Protein AF-A0A1U7YJV0-F1 (afdb_monomer)

Solvent-accessible surface area (backbone atoms only — not comparable to full-atom values): 5310 Å² total; per-residue (Å²): 136,91,82,52,44,37,37,36,37,39,36,38,44,75,93,78,98,66,93,70,93,66,77,74,62,44,78,46,96,89,69,43,27,39,31,72,79,49,75,50,80,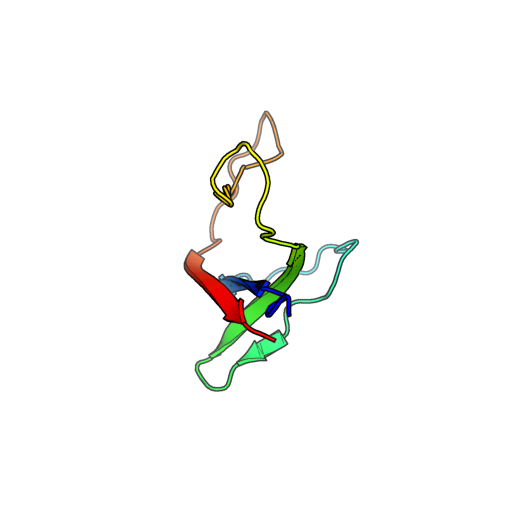59,55,98,50,99,71,82,43,77,82,89,85,84,90,76,86,91,56,97,86,59,84,87,74,78,72,50,68,85,53,76,47,78,44,76,101

Mean predicted aligned error: 10.52 Å

Radius of gyration: 15.21 Å; Cα contacts (8 Å, |Δi|>4): 104; chains: 1; bounding box: 40×38×29 Å

InterPro domains:
  IPR025886 Phloem protein 2-like [PF14299] (20-76)

pLDDT: mean 70.31, std 12.56, range [38.22, 91.62]

Secondary structure (DSSP, 8-state):
----EEEEEEEEB-------SSPPPEEPTTS-EEEEEEEEE----SSTT----------SS----S-B---EEEEE-

Organism: Nicotiana sylvestris (NCBI:txid4096)

Structure (mmCIF, N/CA/C/O backbone):
data_AF-A0A1U7YJV0-F1
#
_entry.id   AF-A0A1U7YJV0-F1
#
loop_
_atom_site.group_PDB
_atom_site.id
_atom_site.type_symbol
_atom_site.label_atom_id
_atom_site.label_alt_id
_atom_site.label_comp_id
_atom_site.label_asym_id
_atom_site.label_entity_id
_atom_site.label_seq_id
_atom_site.pdbx_PDB_ins_code
_atom_site.Cartn_x
_atom_site.Cartn_y
_atom_site.Cartn_z
_atom_site.occupancy
_atom_site.B_iso_or_equiv
_atom_site.auth_seq_id
_atom_site.auth_comp_id
_atom_site.auth_asym_id
_atom_site.auth_atom_id
_atom_site.pdbx_PDB_model_num
ATOM 1 N N . MET A 1 1 ? -16.710 13.601 18.188 1.00 38.22 1 MET A N 1
ATOM 2 C CA . MET A 1 1 ? -16.808 12.170 17.833 1.00 38.22 1 MET A CA 1
ATOM 3 C C . MET A 1 1 ? -15.851 11.970 16.673 1.00 38.22 1 MET A C 1
ATOM 5 O O . MET A 1 1 ? -16.153 12.469 15.604 1.00 38.22 1 MET A O 1
ATOM 9 N N 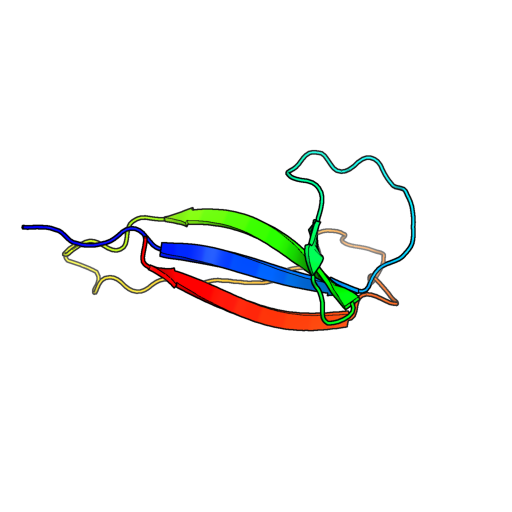. ALA A 1 2 ? -14.671 11.394 16.908 1.00 43.25 2 ALA A N 1
ATOM 10 C CA . ALA A 1 2 ? -13.668 11.186 15.864 1.00 43.25 2 ALA A CA 1
ATOM 11 C C . ALA A 1 2 ? -13.755 9.731 15.378 1.00 43.25 2 ALA A C 1
ATOM 13 O O . ALA A 1 2 ? -13.498 8.808 16.147 1.00 43.25 2 ALA A O 1
ATOM 14 N N . LEU A 1 3 ? -14.178 9.558 14.128 1.00 48.31 3 LEU A N 1
ATOM 15 C CA . LEU A 1 3 ? -14.064 8.352 13.298 1.00 48.31 3 LEU A CA 1
ATOM 16 C C . LEU A 1 3 ? -13.111 8.793 12.167 1.00 48.31 3 LEU A C 1
ATOM 18 O O . LEU A 1 3 ? -13.313 9.879 11.642 1.00 48.31 3 LEU A O 1
ATOM 22 N N . ASN A 1 4 ? -12.054 8.113 11.737 1.00 52.34 4 ASN A N 1
ATOM 23 C CA . ASN A 1 4 ? -11.699 6.710 11.823 1.00 52.34 4 ASN A CA 1
ATOM 24 C C . ASN A 1 4 ? -10.193 6.540 11.569 1.00 52.34 4 ASN A C 1
ATOM 26 O O . ASN A 1 4 ? -9.530 7.403 10.994 1.00 52.34 4 ASN A O 1
ATOM 30 N N . GLN A 1 5 ? -9.672 5.391 11.989 1.00 54.88 5 GLN A N 1
ATOM 31 C CA . GLN A 1 5 ? -8.335 4.905 11.648 1.00 54.88 5 GLN A CA 1
ATOM 32 C C . GLN A 1 5 ? -8.329 4.422 10.192 1.00 54.88 5 GLN A C 1
ATOM 34 O O . GLN A 1 5 ? -9.348 3.915 9.721 1.00 54.88 5 GLN A O 1
ATOM 39 N N . GLN A 1 6 ? -7.207 4.559 9.478 1.00 58.22 6 GLN A N 1
ATOM 40 C CA . GLN A 1 6 ? -7.090 4.060 8.107 1.00 58.22 6 GLN A CA 1
ATOM 41 C C . GLN A 1 6 ? -5.813 3.228 7.926 1.00 58.22 6 GLN A C 1
ATOM 43 O O . GLN A 1 6 ? -4.713 3.634 8.307 1.00 58.22 6 GLN A O 1
ATOM 48 N N . MET A 1 7 ? -5.993 2.024 7.386 1.00 62.78 7 MET A N 1
ATOM 49 C CA . MET A 1 7 ? -4.978 0.980 7.263 1.00 62.78 7 MET A CA 1
ATOM 50 C C . MET A 1 7 ? -4.422 0.955 5.841 1.00 62.78 7 MET A C 1
ATOM 52 O O . MET A 1 7 ? -5.198 0.933 4.881 1.00 62.78 7 MET A O 1
ATOM 56 N N . GLN A 1 8 ? -3.094 0.978 5.704 1.00 64.19 8 GLN A N 1
ATOM 57 C CA . GLN A 1 8 ? -2.415 0.979 4.404 1.00 64.19 8 GLN A CA 1
ATOM 58 C C . GLN A 1 8 ? -2.029 -0.438 3.976 1.00 64.19 8 GLN A C 1
ATOM 60 O O . GLN A 1 8 ? -1.263 -1.114 4.670 1.00 64.19 8 GLN A O 1
ATOM 65 N N . TRP A 1 9 ? -2.492 -0.840 2.794 1.00 66.62 9 TRP A N 1
ATOM 66 C CA . TRP A 1 9 ? -2.155 -2.113 2.161 1.00 66.62 9 TRP A CA 1
ATOM 67 C C . TRP A 1 9 ? -1.426 -1.898 0.840 1.00 66.62 9 TRP A C 1
ATOM 69 O O . TRP A 1 9 ? -1.802 -1.037 0.044 1.00 66.62 9 TRP A O 1
ATOM 79 N N . LEU A 1 10 ? -0.393 -2.702 0.596 1.0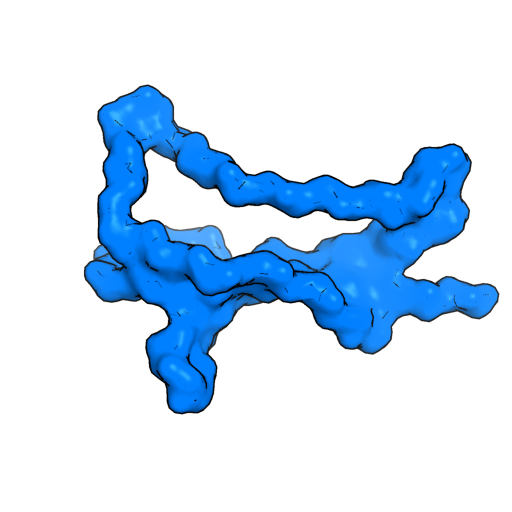0 67.38 10 LEU A N 1
ATOM 80 C CA . LEU A 1 10 ? 0.352 -2.720 -0.660 1.00 67.38 10 LEU A CA 1
ATOM 81 C C . LEU A 1 10 ? 0.271 -4.105 -1.302 1.00 67.38 10 LEU A C 1
ATOM 83 O O . LEU A 1 10 ? 0.555 -5.113 -0.650 1.00 67.38 10 LEU A O 1
ATOM 87 N N . PHE A 1 11 ? -0.060 -4.142 -2.593 1.00 73.12 11 PHE A N 1
ATOM 88 C CA . PHE A 1 11 ? -0.082 -5.377 -3.376 1.00 73.12 11 PHE A CA 1
ATOM 89 C C . PHE A 1 11 ? 1.269 -5.636 -4.029 1.00 73.12 11 PHE A C 1
ATOM 91 O O . PHE A 1 11 ? 1.834 -4.750 -4.668 1.00 73.12 11 PHE A O 1
ATOM 98 N N . LEU A 1 12 ? 1.776 -6.856 -3.892 1.00 68.75 12 LEU A N 1
ATOM 99 C CA . LEU A 1 12 ? 3.092 -7.269 -4.355 1.00 68.75 12 LEU A CA 1
ATOM 100 C C . LEU A 1 12 ? 2.988 -8.572 -5.151 1.00 68.75 12 LEU A C 1
ATOM 102 O O . LEU A 1 12 ? 2.277 -9.503 -4.778 1.00 68.75 12 LEU A O 1
ATOM 106 N N . GLN A 1 13 ? 3.787 -8.681 -6.204 1.00 53.91 13 GLN A N 1
ATOM 107 C CA . GLN A 1 13 ? 4.192 -9.961 -6.774 1.00 53.91 13 GLN A CA 1
ATOM 108 C C . GLN A 1 13 ? 5.717 -10.034 -6.710 1.00 53.91 13 GLN A C 1
ATOM 110 O O . GLN A 1 13 ? 6.401 -9.292 -7.415 1.00 53.91 13 GLN A O 1
ATOM 115 N N . GLN A 1 14 ? 6.259 -10.902 -5.849 1.00 60.25 14 GLN A N 1
ATOM 116 C CA . GLN A 1 14 ? 7.686 -11.223 -5.844 1.00 60.25 14 GLN A CA 1
ATOM 117 C C . GLN A 1 14 ? 7.945 -12.606 -5.240 1.00 60.25 14 GLN A C 1
ATOM 119 O O . GLN A 1 14 ? 7.511 -12.912 -4.133 1.00 60.25 14 GLN A O 1
ATOM 124 N N . GLU A 1 15 ? 8.718 -13.424 -5.947 1.00 52.72 15 GLU A N 1
ATOM 125 C CA . GLU A 1 15 ? 9.198 -14.716 -5.473 1.00 52.72 15 GLU A CA 1
ATOM 126 C C . GLU A 1 15 ? 10.709 -14.595 -5.256 1.00 52.72 15 GLU A C 1
ATOM 128 O O . GLU A 1 15 ? 11.460 -14.560 -6.223 1.00 52.72 15 GLU A 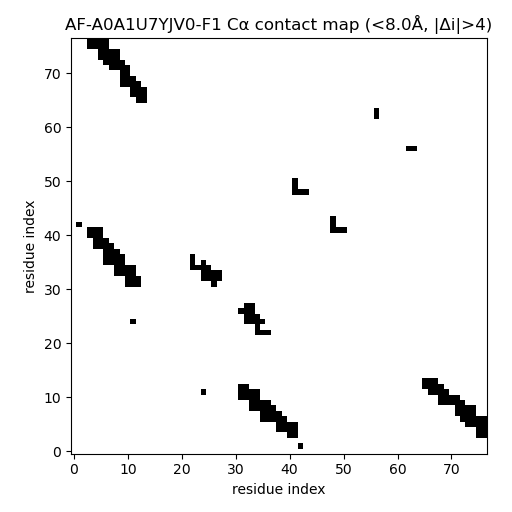O 1
ATOM 133 N N . ARG A 1 16 ? 11.155 -14.424 -3.999 1.00 53.19 16 ARG A N 1
ATOM 134 C CA . ARG A 1 16 ? 12.482 -14.832 -3.486 1.00 53.19 16 ARG A CA 1
ATOM 135 C C . ARG A 1 16 ? 12.612 -14.567 -1.983 1.00 53.19 16 ARG A C 1
ATOM 137 O O . ARG A 1 16 ? 12.391 -13.461 -1.501 1.00 53.19 16 ARG A O 1
ATOM 144 N N . ARG A 1 17 ? 13.028 -15.611 -1.257 1.00 50.09 17 ARG A N 1
ATOM 145 C CA . ARG A 1 17 ? 13.273 -15.624 0.193 1.00 50.09 17 ARG A CA 1
ATOM 146 C C . ARG A 1 17 ? 14.461 -14.726 0.555 1.00 50.09 17 ARG A C 1
ATOM 148 O O . ARG A 1 17 ? 15.607 -15.071 0.287 1.00 50.09 17 ARG A O 1
ATOM 155 N N . GLY A 1 18 ? 14.174 -13.605 1.200 1.00 48.31 18 GLY A N 1
ATOM 156 C CA . GLY A 1 18 ? 15.113 -12.817 1.993 1.00 48.31 18 GLY A CA 1
ATOM 157 C C . GLY A 1 18 ? 14.431 -12.468 3.312 1.00 48.31 18 GLY A C 1
ATOM 158 O O . GLY A 1 18 ? 13.217 -12.286 3.333 1.00 48.31 18 GLY A O 1
ATOM 159 N N . ILE A 1 19 ? 15.182 -12.446 4.415 1.00 46.53 19 ILE A N 1
ATOM 160 C CA . ILE A 1 19 ? 14.642 -12.223 5.763 1.00 46.53 19 ILE A CA 1
ATOM 161 C C . ILE A 1 19 ? 14.033 -10.815 5.826 1.00 46.53 19 ILE A C 1
ATOM 163 O O . ILE A 1 19 ? 14.753 -9.822 5.910 1.00 46.53 19 ILE A O 1
ATOM 167 N N . LEU A 1 20 ? 12.704 -10.729 5.755 1.00 49.34 20 LEU A N 1
ATOM 168 C CA . LEU A 1 20 ? 11.963 -9.486 5.932 1.00 49.34 20 LEU A CA 1
ATOM 169 C C . LEU A 1 20 ? 11.867 -9.200 7.437 1.00 49.34 20 LEU A C 1
ATOM 171 O O . LEU A 1 20 ? 11.272 -9.975 8.180 1.00 49.34 20 LEU A O 1
ATOM 175 N N . LYS A 1 21 ? 12.448 -8.090 7.907 1.00 51.41 21 LYS A N 1
ATOM 176 C CA . LYS A 1 21 ? 12.049 -7.494 9.190 1.00 51.41 21 LYS A CA 1
ATOM 177 C C . LYS A 1 21 ? 10.759 -6.706 8.935 1.00 51.41 21 LYS A C 1
ATOM 179 O O . LYS A 1 21 ? 10.829 -5.595 8.423 1.00 51.41 21 LYS A O 1
ATOM 184 N N . GLY A 1 22 ? 9.603 -7.308 9.218 1.00 61.59 22 GLY A N 1
ATOM 185 C CA . GLY A 1 22 ? 8.269 -6.732 8.992 1.00 61.59 22 GLY A CA 1
ATOM 186 C C . GLY A 1 22 ? 7.176 -7.808 8.937 1.00 61.59 22 GLY A C 1
ATOM 187 O O . GLY A 1 22 ? 7.492 -8.997 9.018 1.00 61.59 22 GLY A O 1
ATOM 188 N N . LYS A 1 23 ? 5.901 -7.409 8.802 1.00 69.75 23 LYS A N 1
ATOM 189 C CA . LYS A 1 23 ? 4.806 -8.355 8.512 1.00 69.75 23 LYS A CA 1
ATOM 190 C C . LYS A 1 23 ? 5.093 -9.057 7.180 1.00 69.75 23 LYS A C 1
ATOM 192 O O . LYS A 1 23 ? 5.509 -8.419 6.212 1.00 69.75 23 LYS A O 1
ATOM 197 N N . LEU A 1 24 ? 4.919 -10.378 7.149 1.00 77.44 24 LEU A N 1
ATOM 198 C CA . LEU A 1 24 ? 5.051 -11.142 5.912 1.00 77.44 24 LEU A CA 1
ATOM 199 C C . LEU A 1 24 ? 3.843 -10.848 5.013 1.00 77.44 24 LEU A C 1
ATOM 201 O O . LEU A 1 24 ? 2.732 -10.775 5.535 1.00 77.44 24 LEU A O 1
ATOM 205 N N . PRO A 1 25 ? 4.036 -10.693 3.693 1.00 82.06 25 PRO A N 1
ATOM 206 C CA . PRO A 1 25 ? 2.916 -10.547 2.777 1.00 82.06 25 PRO A CA 1
ATOM 207 C C . PRO A 1 25 ? 2.014 -11.788 2.804 1.00 82.06 25 PRO A C 1
ATOM 209 O O . PRO A 1 25 ? 2.509 -12.917 2.753 1.00 82.06 25 PRO A O 1
ATOM 212 N N . GLU A 1 26 ? 0.702 -11.583 2.840 1.00 86.44 26 GLU A N 1
ATOM 213 C CA . GLU A 1 26 ? -0.302 -12.644 2.799 1.00 86.44 26 GLU A CA 1
ATOM 214 C C . GLU A 1 26 ? -0.834 -12.832 1.382 1.00 86.44 26 GLU A C 1
ATOM 216 O O . GLU A 1 26 ? -1.048 -11.872 0.645 1.00 86.44 26 GLU A O 1
ATOM 221 N N . LYS A 1 27 ? -1.045 -14.085 0.974 1.00 87.94 27 LYS A N 1
ATOM 222 C CA . LYS A 1 27 ? -1.570 -14.387 -0.358 1.00 87.94 27 LYS A CA 1
ATOM 223 C C . LYS A 1 27 ? -3.089 -14.233 -0.383 1.00 87.94 27 LYS A C 1
ATOM 225 O O . LYS A 1 27 ? -3.794 -14.898 0.371 1.00 87.94 27 LYS A O 1
ATOM 230 N N . ARG A 1 28 ? -3.581 -13.423 -1.314 1.00 85.56 28 ARG A N 1
ATOM 231 C CA . ARG A 1 28 ? -5.001 -13.233 -1.621 1.00 85.56 28 ARG A CA 1
ATOM 232 C C . ARG A 1 28 ? -5.550 -14.340 -2.517 1.00 85.56 28 ARG A C 1
ATOM 234 O O . ARG A 1 28 ? -4.814 -15.095 -3.157 1.00 85.56 28 ARG A O 1
ATOM 241 N N . THR A 1 29 ? -6.876 -14.389 -2.611 1.00 91.62 29 THR A N 1
ATOM 242 C CA . THR A 1 29 ? -7.615 -15.315 -3.485 1.00 91.62 29 THR A CA 1
ATOM 243 C C . THR A 1 29 ? -7.353 -15.077 -4.974 1.00 91.62 29 THR A C 1
ATOM 245 O O . THR A 1 29 ? -7.381 -16.026 -5.751 1.00 91.62 29 THR A O 1
ATOM 248 N N . ASP A 1 30 ? -7.041 -13.839 -5.363 1.00 85.31 30 ASP A N 1
ATOM 249 C CA . ASP A 1 30 ? -6.670 -13.441 -6.729 1.00 85.31 30 ASP A CA 1
ATOM 250 C C . ASP A 1 30 ? -5.197 -13.739 -7.079 1.00 85.31 30 ASP A C 1
ATOM 252 O O . ASP A 1 30 ? -4.760 -13.507 -8.205 1.00 85.31 30 ASP A O 1
ATOM 256 N N . GLY A 1 31 ? -4.430 -14.291 -6.134 1.00 86.62 31 GLY A N 1
ATOM 257 C CA . GLY A 1 31 ? -3.041 -14.694 -6.329 1.00 86.62 31 GLY A CA 1
ATOM 258 C C . GLY A 1 31 ? -2.001 -13.615 -6.029 1.00 86.62 31 GLY A C 1
ATOM 259 O O . GLY A 1 31 ? -0.813 -13.948 -6.026 1.00 86.62 31 GLY A O 1
ATOM 260 N N . TRP A 1 32 ? -2.408 -12.380 -5.723 1.00 88.19 32 TRP A N 1
ATOM 261 C CA . TRP A 1 32 ? -1.498 -11.317 -5.285 1.00 88.19 32 TRP A CA 1
ATOM 262 C C . TRP A 1 32 ? -1.063 -11.506 -3.833 1.00 88.19 32 TRP A C 1
ATOM 264 O O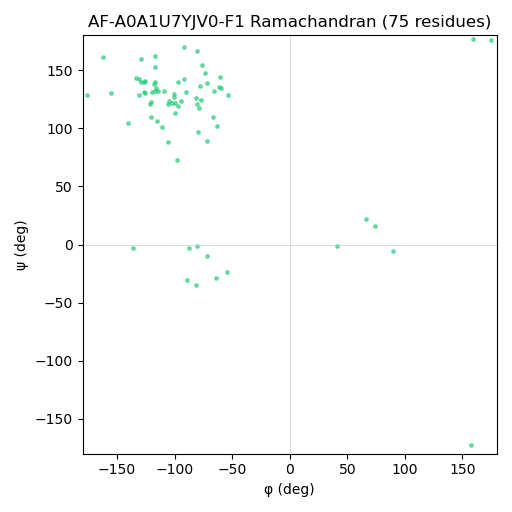 . TRP A 1 32 ? -1.765 -12.127 -3.035 1.00 88.19 32 TRP A O 1
ATOM 274 N N . LEU A 1 33 ? 0.100 -10.962 -3.479 1.00 86.81 33 LEU A N 1
ATOM 275 C CA . LEU A 1 33 ? 0.490 -10.805 -2.083 1.00 86.81 33 LEU A CA 1
ATOM 276 C C . LEU A 1 33 ? 0.046 -9.431 -1.587 1.00 86.81 33 LEU A C 1
ATOM 278 O O . LEU A 1 33 ? 0.137 -8.453 -2.320 1.00 86.81 33 LEU A O 1
ATOM 282 N N . GLU A 1 34 ? -0.395 -9.347 -0.345 1.00 86.12 34 GLU A N 1
ATOM 283 C CA . GLU A 1 34 ? -0.834 -8.120 0.307 1.00 86.12 34 GLU A CA 1
ATOM 284 C C . GLU A 1 34 ? -0.049 -7.939 1.608 1.00 86.12 34 GLU A C 1
ATOM 286 O O . GLU A 1 34 ? 0.102 -8.878 2.387 1.00 86.12 34 GLU A O 1
ATOM 291 N N . VAL A 1 35 ? 0.514 -6.750 1.828 1.00 84.31 35 VAL A N 1
ATOM 292 C CA . VAL A 1 35 ? 1.272 -6.428 3.044 1.00 84.31 35 VAL A CA 1
ATOM 293 C C . VAL A 1 35 ? 0.729 -5.172 3.706 1.00 84.31 35 VAL A C 1
ATOM 295 O O . VAL A 1 35 ? 0.520 -4.152 3.046 1.00 84.31 35 VAL A O 1
ATOM 298 N N . GLU A 1 36 ? 0.498 -5.257 5.015 1.00 83.12 36 GLU A N 1
ATOM 299 C CA . GLU A 1 36 ? 0.090 -4.118 5.833 1.00 83.12 36 GLU A CA 1
ATOM 300 C C . GLU A 1 36 ? 1.332 -3.302 6.164 1.00 83.12 36 GLU A C 1
ATOM 302 O O . GLU A 1 36 ? 2.278 -3.816 6.772 1.00 83.12 36 GLU A O 1
ATOM 307 N N . ILE A 1 37 ? 1.334 -2.037 5.757 1.00 79.56 37 ILE A N 1
ATOM 308 C CA . ILE A 1 37 ? 2.461 -1.135 6.010 1.00 79.56 37 ILE A CA 1
ATOM 309 C C . ILE A 1 37 ? 2.288 -0.420 7.355 1.00 79.56 37 ILE A C 1
ATOM 311 O O . ILE A 1 37 ? 3.275 -0.159 8.042 1.00 79.56 37 ILE A O 1
ATOM 315 N N . GLY A 1 38 ? 1.044 -0.176 7.773 1.00 76.75 38 GLY A N 1
ATOM 316 C CA . GLY A 1 38 ? 0.725 0.343 9.098 1.00 76.75 38 GLY A CA 1
ATOM 317 C C . GLY A 1 38 ? -0.629 1.042 9.168 1.00 76.75 38 GLY A C 1
ATOM 318 O O . GLY A 1 38 ? -1.400 1.055 8.206 1.00 76.75 38 GLY A O 1
ATOM 319 N N . ASN A 1 39 ? -0.866 1.653 10.329 1.00 77.75 39 ASN A N 1
ATOM 320 C CA . ASN A 1 39 ? -2.047 2.450 10.638 1.00 77.75 39 ASN A CA 1
ATOM 321 C C . ASN A 1 39 ? -1.627 3.887 10.917 1.00 77.75 39 ASN A C 1
ATOM 323 O O . ASN A 1 39 ? -0.633 4.122 11.607 1.00 77.75 39 ASN A O 1
ATOM 327 N N . PHE A 1 40 ? -2.410 4.839 10.428 1.00 74.88 40 PHE A N 1
ATOM 328 C CA . PHE A 1 40 ? -2.235 6.251 10.745 1.00 74.88 40 PHE A CA 1
ATOM 329 C C . PHE A 1 40 ? -3.561 6.862 11.199 1.00 74.88 40 PHE A C 1
ATOM 331 O O . PHE A 1 40 ? -4.644 6.327 10.948 1.00 74.88 40 PHE A O 1
ATOM 338 N N . TYR A 1 41 ? -3.454 7.990 11.895 1.00 73.69 41 TYR A N 1
ATOM 339 C CA . TYR A 1 41 ? -4.590 8.805 12.292 1.00 73.69 41 TYR A CA 1
ATOM 340 C C . TYR A 1 41 ? -4.632 10.047 11.410 1.00 73.69 41 TYR A C 1
ATOM 342 O O . TYR A 1 41 ? -3.658 10.795 11.346 1.00 73.69 41 TYR A O 1
ATOM 350 N N . ASN A 1 42 ? -5.761 10.241 10.743 1.00 71.06 42 ASN A N 1
ATOM 351 C CA . ASN A 1 42 ? -6.082 11.452 10.010 1.00 71.06 42 ASN A CA 1
ATOM 352 C C . ASN A 1 42 ? -7.125 12.229 10.832 1.00 71.06 42 ASN A C 1
ATOM 354 O O . ASN A 1 42 ? -8.319 11.966 10.723 1.00 71.06 42 ASN A O 1
ATOM 358 N N . GLY A 1 43 ? -6.668 13.087 11.745 1.00 66.75 43 GLY A N 1
ATOM 359 C CA . GLY A 1 43 ? -7.549 13.904 12.584 1.00 66.75 43 GLY A CA 1
ATOM 360 C C . GLY A 1 43 ? -7.867 15.275 11.995 1.00 66.75 43 GLY A C 1
ATOM 361 O O . GLY A 1 43 ? -7.195 15.730 11.078 1.00 66.75 43 GLY A O 1
ATOM 362 N N . GLU A 1 44 ? -8.820 15.981 12.613 1.00 60.97 44 GLU A N 1
ATOM 363 C CA . GLU A 1 44 ? -9.005 17.428 12.427 1.00 60.97 44 GLU A CA 1
ATOM 364 C C . GLU A 1 44 ? -7.861 18.185 13.134 1.00 60.97 44 GLU A C 1
ATOM 366 O O . GLU A 1 44 ? -7.937 18.491 14.325 1.00 60.97 44 GLU A O 1
ATOM 371 N N . GLY A 1 45 ? -6.757 18.417 12.426 1.00 57.62 45 GLY A N 1
ATOM 372 C CA . GLY A 1 45 ? -5.680 19.334 12.817 1.00 57.62 45 GLY A CA 1
ATOM 373 C C . GLY A 1 45 ? -5.549 20.477 11.806 1.00 57.62 45 GLY A C 1
ATOM 374 O O . GLY A 1 45 ? -6.050 20.355 10.693 1.00 57.62 45 GLY A O 1
ATOM 375 N N . ASP A 1 46 ? -4.875 21.568 12.195 1.00 57.16 46 ASP A N 1
ATOM 376 C CA . ASP A 1 46 ? -4.746 22.834 11.430 1.00 57.16 46 ASP A CA 1
ATOM 377 C C . ASP A 1 46 ? -4.207 22.634 9.990 1.00 57.16 46 ASP A C 1
ATOM 379 O O . ASP A 1 46 ? -4.515 23.406 9.085 1.00 57.16 46 ASP A O 1
ATOM 383 N N . ASP A 1 47 ? -3.484 21.530 9.765 1.00 60.62 47 ASP A N 1
ATOM 384 C CA . ASP A 1 47 ? -3.010 21.053 8.464 1.00 60.62 47 ASP A CA 1
ATOM 385 C C . ASP A 1 47 ? -3.943 19.963 7.888 1.00 60.62 47 ASP A C 1
ATOM 387 O O . ASP A 1 47 ? -3.585 18.791 7.896 1.00 60.62 47 ASP A O 1
ATOM 391 N N . ASN A 1 48 ? -5.144 20.335 7.429 1.00 61.53 48 ASN A N 1
ATOM 392 C CA . ASN A 1 48 ? -6.069 19.639 6.499 1.00 61.53 48 ASN A CA 1
ATOM 393 C C . ASN A 1 48 ? -6.326 18.107 6.551 1.00 61.53 48 ASN A C 1
ATOM 395 O O . ASN A 1 48 ? -7.139 17.624 5.765 1.00 61.53 48 ASN A O 1
ATOM 399 N N . GLY A 1 49 ? -5.711 17.320 7.432 1.00 67.94 49 GLY A N 1
ATOM 400 C CA . GLY A 1 49 ? -5.869 15.867 7.447 1.00 67.94 49 GLY A CA 1
ATOM 401 C C . GLY A 1 49 ? -5.301 15.150 6.209 1.00 67.94 49 GLY A C 1
ATOM 402 O O . GLY A 1 49 ? -5.718 14.043 5.868 1.00 67.94 49 GLY A O 1
ATOM 403 N N . ASP A 1 50 ? -4.363 15.763 5.489 1.00 75.38 50 ASP A N 1
ATOM 404 C CA . ASP A 1 50 ? -3.810 15.157 4.277 1.00 75.38 50 ASP A CA 1
ATOM 405 C C . ASP A 1 50 ? -2.781 14.070 4.619 1.00 75.38 50 ASP A C 1
ATOM 407 O O . ASP A 1 50 ? -1.918 14.236 5.484 1.00 75.38 50 ASP A O 1
ATOM 411 N N . VAL A 1 51 ? -2.852 12.937 3.914 1.00 74.94 51 VAL A N 1
ATOM 412 C CA . VAL A 1 51 ? -1.946 11.803 4.126 1.00 74.94 51 VAL A CA 1
ATOM 413 C C . VAL A 1 51 ? -1.204 11.473 2.852 1.00 74.94 51 VAL A C 1
ATOM 415 O O . VAL A 1 51 ? -1.791 11.116 1.832 1.00 74.94 51 VAL A O 1
ATOM 418 N N . GLU A 1 52 ? 0.120 11.547 2.939 1.00 78.94 52 GLU A N 1
ATOM 419 C CA . GLU A 1 52 ? 1.010 11.205 1.845 1.00 78.94 52 GLU A CA 1
ATOM 420 C C . GLU A 1 52 ? 1.599 9.801 2.034 1.00 78.94 52 GLU A C 1
ATOM 422 O O . GLU A 1 52 ? 2.211 9.487 3.055 1.00 78.94 52 GLU A O 1
ATOM 427 N N . ALA A 1 53 ? 1.457 8.961 1.009 1.00 78.31 53 ALA A N 1
ATOM 428 C CA . ALA A 1 53 ? 2.117 7.664 0.927 1.00 78.31 53 ALA A CA 1
ATOM 429 C C . ALA A 1 53 ? 3.076 7.643 -0.268 1.00 78.31 53 ALA A C 1
ATOM 431 O O . ALA A 1 53 ? 2.707 8.011 -1.384 1.00 78.31 53 ALA A O 1
ATOM 432 N N . ARG A 1 54 ? 4.314 7.184 -0.046 1.00 77.00 54 ARG A N 1
ATOM 433 C CA . ARG A 1 54 ? 5.338 7.053 -1.092 1.00 77.00 54 ARG A CA 1
ATOM 434 C C . ARG A 1 54 ? 5.958 5.665 -1.081 1.00 77.00 54 ARG A C 1
ATOM 436 O O . ARG A 1 54 ? 6.294 5.128 -0.029 1.00 77.00 54 ARG A O 1
ATOM 443 N N . LEU A 1 55 ? 6.190 5.129 -2.275 1.00 78.19 55 LEU A N 1
ATOM 444 C CA . LEU A 1 55 ? 7.038 3.965 -2.494 1.00 78.19 55 LEU A CA 1
ATOM 445 C C . LEU A 1 55 ? 8.412 4.441 -2.971 1.00 78.19 55 LEU A C 1
ATOM 447 O O . LEU A 1 55 ? 8.519 5.097 -4.004 1.00 78.19 55 LEU A O 1
ATOM 451 N N . LEU A 1 56 ? 9.459 4.091 -2.231 1.00 76.6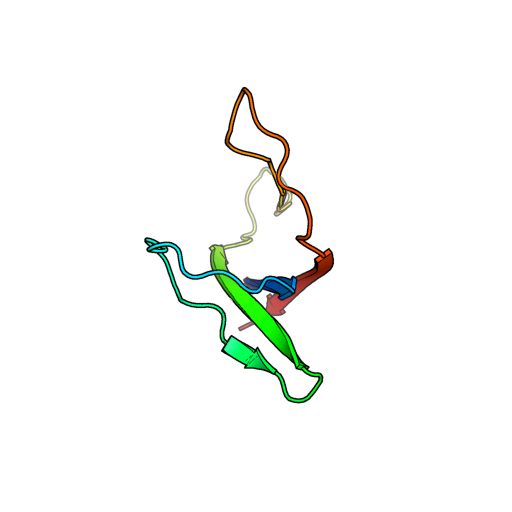2 56 LEU A N 1
ATOM 452 C CA . LEU A 1 56 ? 10.831 4.503 -2.516 1.00 76.62 56 LEU A CA 1
ATOM 453 C C . LEU A 1 56 ? 11.734 3.264 -2.583 1.00 76.62 56 LEU A C 1
ATOM 455 O O . LEU A 1 56 ? 11.598 2.349 -1.766 1.00 76.62 56 LEU A O 1
ATOM 459 N N . ASP A 1 57 ? 12.672 3.227 -3.534 1.00 74.94 57 ASP A N 1
ATOM 460 C CA . ASP A 1 57 ? 13.767 2.252 -3.476 1.00 74.94 57 ASP A CA 1
ATOM 461 C C . ASP A 1 57 ? 14.787 2.728 -2.436 1.00 74.94 57 ASP A C 1
ATOM 463 O O . ASP A 1 57 ? 15.287 3.849 -2.499 1.00 74.94 57 ASP A O 1
ATOM 467 N N . SER A 1 58 ? 15.083 1.881 -1.454 1.00 73.06 58 SER A N 1
ATOM 468 C CA . SER A 1 58 ? 15.984 2.208 -0.348 1.00 73.06 58 SER A CA 1
ATOM 469 C C . SER A 1 58 ? 17.456 1.918 -0.651 1.00 73.06 58 SER A C 1
ATOM 471 O O . SER A 1 58 ? 18.310 2.170 0.200 1.00 73.06 58 SER A O 1
ATOM 473 N N . ARG A 1 59 ? 17.785 1.361 -1.8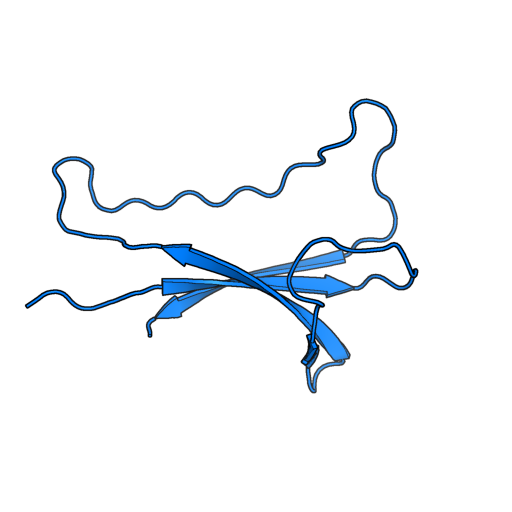28 1.00 70.19 59 ARG A N 1
ATOM 474 C CA . ARG A 1 59 ? 19.158 0.959 -2.170 1.00 70.19 59 ARG A CA 1
ATOM 475 C C . ARG A 1 59 ? 19.797 1.919 -3.179 1.00 70.19 59 ARG A C 1
ATOM 477 O O . ARG A 1 59 ? 19.323 1.999 -4.307 1.00 70.19 59 ARG A O 1
ATOM 484 N N . PRO A 1 60 ? 20.933 2.554 -2.838 1.00 64.69 60 PRO A N 1
ATOM 485 C CA . PRO A 1 60 ? 21.533 3.591 -3.679 1.00 64.69 60 PRO A CA 1
ATOM 486 C C . PRO A 1 60 ? 22.196 3.092 -4.977 1.00 64.69 60 PRO A C 1
ATOM 488 O O . PRO A 1 60 ? 22.541 3.913 -5.818 1.00 64.69 60 PRO A O 1
ATOM 491 N N . PHE A 1 61 ? 22.374 1.777 -5.176 1.00 67.06 61 PHE A N 1
ATOM 492 C CA . PHE A 1 61 ? 23.212 1.261 -6.278 1.00 67.06 61 PHE A CA 1
ATOM 493 C C . PHE A 1 61 ? 22.636 0.074 -7.061 1.00 67.06 61 PHE A C 1
ATOM 495 O O . PHE A 1 61 ? 23.242 -0.368 -8.034 1.00 67.06 61 PHE A O 1
ATOM 502 N N . HIS A 1 62 ? 21.468 -0.449 -6.676 1.00 68.75 62 HIS A N 1
ATOM 503 C CA . HIS A 1 62 ? 20.855 -1.587 -7.363 1.00 68.75 62 HIS A CA 1
ATOM 504 C C . HIS A 1 62 ? 19.346 -1.411 -7.467 1.00 68.75 62 HIS A C 1
ATOM 506 O O . HIS A 1 62 ? 18.626 -1.667 -6.494 1.00 68.75 62 HIS A O 1
ATOM 512 N N . ALA A 1 63 ? 18.885 -1.061 -8.670 1.00 66.81 63 ALA A N 1
ATOM 513 C CA . ALA A 1 63 ? 17.467 -1.064 -8.995 1.00 66.81 63 ALA A CA 1
ATOM 514 C C . ALA A 1 63 ? 16.869 -2.439 -8.673 1.00 66.81 63 ALA A C 1
ATOM 516 O O . ALA A 1 63 ? 17.403 -3.484 -9.063 1.00 66.81 63 ALA A O 1
ATOM 517 N N . LYS A 1 64 ? 15.767 -2.456 -7.922 1.00 70.56 64 LYS A N 1
ATOM 518 C CA . LYS A 1 64 ? 14.950 -3.667 -7.800 1.00 70.56 64 LYS A CA 1
ATOM 519 C C . LYS A 1 64 ? 14.337 -3.993 -9.164 1.00 70.56 64 LYS A C 1
ATOM 521 O O . LYS A 1 64 ? 13.761 -3.128 -9.811 1.00 70.56 64 LYS A O 1
ATOM 526 N N . CYS A 1 65 ? 14.438 -5.251 -9.582 1.00 72.81 65 CYS A N 1
ATOM 527 C CA . CYS A 1 65 ? 13.750 -5.775 -10.758 1.00 72.81 65 CYS A CA 1
ATOM 528 C C . CYS A 1 65 ? 12.762 -6.876 -10.349 1.00 72.81 65 CYS A C 1
ATOM 530 O O . CYS A 1 65 ? 12.937 -7.535 -9.320 1.00 72.81 65 CYS A O 1
ATOM 532 N N . GLY A 1 66 ? 11.705 -7.053 -11.146 1.00 78.06 66 GLY A N 1
ATOM 533 C CA . GLY A 1 66 ? 10.722 -8.124 -10.953 1.00 78.06 66 GLY A CA 1
ATOM 534 C C . GLY A 1 66 ? 9.759 -7.930 -9.780 1.00 78.06 66 GLY A C 1
ATOM 535 O O . GLY A 1 66 ? 9.137 -8.901 -9.366 1.00 78.06 66 GLY A O 1
ATOM 536 N N . LEU A 1 67 ? 9.646 -6.713 -9.235 1.00 79.88 67 LEU A N 1
ATOM 537 C CA . LEU A 1 67 ? 8.567 -6.361 -8.315 1.00 79.88 67 LEU A CA 1
ATOM 538 C C . LEU A 1 67 ? 7.462 -5.654 -9.097 1.00 79.88 67 LEU A C 1
ATOM 540 O O . LEU A 1 67 ? 7.700 -4.589 -9.665 1.00 79.88 67 LEU A O 1
ATOM 544 N N . ILE A 1 68 ? 6.269 -6.24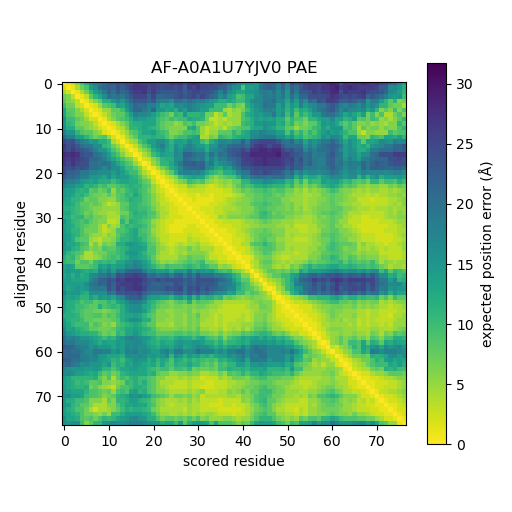1 -9.101 1.00 82.44 68 ILE A N 1
ATOM 545 C CA . ILE A 1 68 ? 5.070 -5.628 -9.675 1.00 82.44 68 ILE A CA 1
ATOM 546 C C . ILE A 1 68 ? 4.144 -5.239 -8.528 1.00 82.44 68 ILE A C 1
ATOM 548 O O . ILE A 1 68 ? 3.910 -6.035 -7.616 1.00 82.44 68 ILE A O 1
ATOM 552 N N . ILE A 1 69 ? 3.646 -4.004 -8.586 1.00 82.81 69 ILE A N 1
ATOM 553 C CA . ILE A 1 69 ? 2.721 -3.433 -7.612 1.00 82.81 69 ILE A CA 1
ATOM 554 C C . ILE A 1 69 ? 1.451 -3.033 -8.342 1.00 82.81 69 ILE A C 1
ATOM 556 O O . ILE A 1 69 ? 1.506 -2.243 -9.282 1.00 82.81 69 ILE A O 1
ATOM 560 N N . VAL A 1 70 ? 0.319 -3.578 -7.899 1.00 83.00 70 VAL A N 1
ATOM 561 C CA . VAL A 1 70 ? -0.996 -3.260 -8.480 1.00 83.00 70 VAL A CA 1
ATOM 562 C C . VAL A 1 70 ? -1.551 -1.960 -7.922 1.00 83.00 70 VAL A C 1
ATOM 564 O O . VAL A 1 70 ? -2.200 -1.211 -8.644 1.00 83.00 70 VAL A O 1
ATOM 567 N N . GLY A 1 71 ? -1.293 -1.669 -6.649 1.00 82.69 71 GLY A N 1
ATOM 568 C CA . GLY A 1 71 ? -1.809 -0.464 -6.023 1.00 82.69 71 GLY A CA 1
ATOM 569 C C . GLY A 1 71 ? -1.520 -0.377 -4.534 1.00 82.69 71 GLY A C 1
ATOM 570 O O . GLY A 1 71 ? -0.973 -1.304 -3.929 1.00 82.69 71 GLY A O 1
ATOM 571 N N . LEU A 1 72 ? -1.912 0.768 -3.984 1.00 84.06 72 LEU A N 1
ATOM 572 C CA . LEU A 1 72 ? -1.958 1.086 -2.563 1.00 84.06 72 LEU A CA 1
ATOM 573 C C . LEU A 1 72 ? -3.418 1.330 -2.191 1.00 84.06 72 LEU A C 1
ATOM 575 O O . LEU A 1 72 ? -4.124 2.036 -2.911 1.00 84.06 72 LEU A O 1
ATOM 579 N N . GLU A 1 73 ? -3.864 0.757 -1.080 1.00 83.88 73 GLU A N 1
ATOM 580 C CA . GLU A 1 73 ?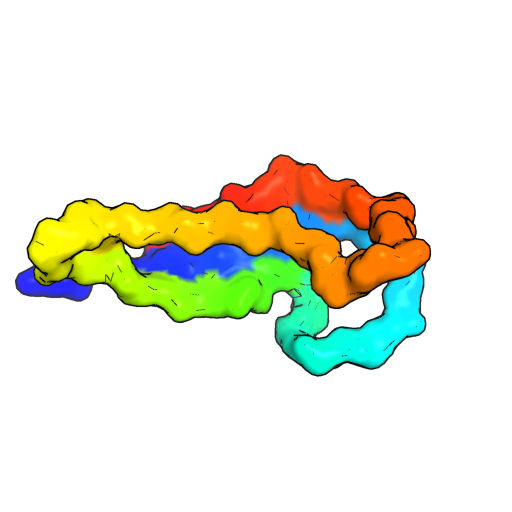 -5.240 0.895 -0.610 1.00 83.88 73 GLU A CA 1
ATOM 581 C C . GLU A 1 73 ? -5.275 1.410 0.827 1.00 83.88 73 GLU A C 1
ATOM 583 O O . GLU A 1 73 ? -4.476 0.998 1.669 1.00 83.88 73 GLU A O 1
ATOM 588 N N . PHE A 1 74 ? -6.233 2.296 1.095 1.00 80.75 74 PHE A N 1
ATOM 589 C CA . PHE A 1 74 ? -6.481 2.893 2.397 1.00 80.75 74 PHE A CA 1
ATOM 590 C C . PHE A 1 74 ? -7.854 2.448 2.913 1.00 80.75 74 PHE A C 1
ATOM 592 O O . PHE A 1 74 ? -8.881 2.937 2.438 1.00 80.75 74 PHE A O 1
ATOM 599 N N . ARG A 1 75 ? -7.894 1.546 3.897 1.00 79.44 75 ARG A N 1
ATOM 600 C CA . ARG A 1 75 ? -9.154 0.995 4.428 1.00 79.44 75 ARG A CA 1
ATOM 601 C C . ARG A 1 75 ? -9.531 1.632 5.765 1.00 79.44 75 ARG A C 1
ATOM 603 O O . ARG A 1 75 ? -8.717 1.543 6.683 1.00 79.44 75 ARG A O 1
ATOM 610 N N . PRO A 1 76 ? -10.714 2.261 5.899 1.00 71.12 76 PRO A N 1
ATOM 611 C CA . PRO A 1 76 ? -11.221 2.688 7.199 1.00 71.12 76 PRO A CA 1
ATOM 612 C C . PRO A 1 76 ? -11.393 1.480 8.127 1.00 71.12 76 PRO A C 1
ATOM 614 O O . PRO A 1 76 ? -11.784 0.408 7.658 1.00 71.12 76 PRO A O 1
ATOM 617 N N . ILE A 1 77 ? -11.118 1.662 9.417 1.00 64.25 77 ILE A N 1
ATOM 618 C CA . ILE A 1 77 ? -11.385 0.679 10.481 1.00 64.25 77 ILE A CA 1
ATOM 619 C C . ILE A 1 77 ? -12.687 1.036 11.192 1.00 64.25 77 ILE A C 1
ATOM 621 O O . ILE A 1 77 ? -12.898 2.246 11.423 1.00 64.25 77 ILE A O 1
#

Sequence (77 aa):
MALNQQMQWLFLQQERRGILKGKLPEKRTDGWLEVEIGNFYNGEGDDNGDVEARLLDSRPFHAKCGLIIVGLEFRPI

Foldseek 3Di:
DDDWKKWKKWWKDDDDDDDDPADDFDADPVGITIGTPDIDDQDPDPPRSDDDDDDDDPDPPDDDPDIDIPDMDIHID